Protein AF-A0A7G8IX98-F1 (afdb_monomer_lite)

Foldseek 3Di:
DKDKDWDWDDDVPDPDIDTGIDIWDWDQDPVNPFIWTWDFPQDPVNPDTDTDTHGDDDPDD

pLDDT: mean 86.0, std 9.79, range [50.41, 96.38]

Structure (mmCIF, N/CA/C/O backbone):
data_AF-A0A7G8IX98-F1
#
_entry.id   AF-A0A7G8IX98-F1
#
loop_
_atom_site.group_PDB
_atom_site.id
_atom_site.type_symbol
_atom_site.label_atom_id
_atom_site.label_alt_id
_atom_site.label_comp_id
_atom_site.label_asym_id
_atom_site.label_entity_id
_atom_site.label_seq_id
_atom_site.pdbx_PDB_ins_code
_atom_site.Cartn_x
_atom_site.Cartn_y
_atom_site.Cartn_z
_atom_site.occupancy
_atom_site.B_iso_or_equiv
_atom_site.auth_seq_id
_atom_site.auth_comp_id
_atom_site.auth_asym_id
_atom_site.auth_atom_id
_atom_site.pdbx_PDB_model_num
ATOM 1 N N . MET A 1 1 ? -6.901 -6.023 8.415 1.00 91.12 1 MET A N 1
ATOM 2 C CA . MET A 1 1 ? -6.502 -7.061 7.441 1.00 91.12 1 MET A CA 1
ATOM 3 C C . MET A 1 1 ? -5.026 -6.896 7.157 1.00 91.12 1 MET A C 1
ATOM 5 O O . MET A 1 1 ? -4.586 -5.767 7.009 1.00 91.12 1 MET A O 1
ATOM 9 N N . HIS A 1 2 ? -4.282 -7.992 7.107 1.00 93.69 2 HIS A N 1
ATOM 10 C CA . HIS A 1 2 ? -2.858 -7.991 6.802 1.00 93.69 2 HIS A CA 1
ATOM 11 C C . HIS A 1 2 ? -2.665 -8.681 5.442 1.00 93.69 2 HIS A C 1
ATOM 13 O O . HIS A 1 2 ? -3.077 -9.827 5.278 1.00 93.69 2 HIS A O 1
ATOM 19 N N . LEU A 1 3 ? -2.136 -7.953 4.460 1.00 93.19 3 LEU A N 1
ATOM 20 C CA . LEU A 1 3 ? -1.872 -8.419 3.101 1.00 93.19 3 LEU A CA 1
ATOM 21 C C . LEU A 1 3 ? -0.366 -8.475 2.871 1.00 93.19 3 LEU A C 1
ATOM 23 O O . LEU A 1 3 ? 0.323 -7.470 3.012 1.00 93.19 3 LEU A O 1
ATOM 27 N N . ILE A 1 4 ? 0.111 -9.634 2.443 1.00 96.06 4 ILE A N 1
ATOM 28 C CA . ILE A 1 4 ? 1.489 -9.842 2.012 1.00 96.06 4 ILE A CA 1
ATOM 29 C C . ILE A 1 4 ? 1.480 -10.300 0.567 1.00 96.06 4 ILE 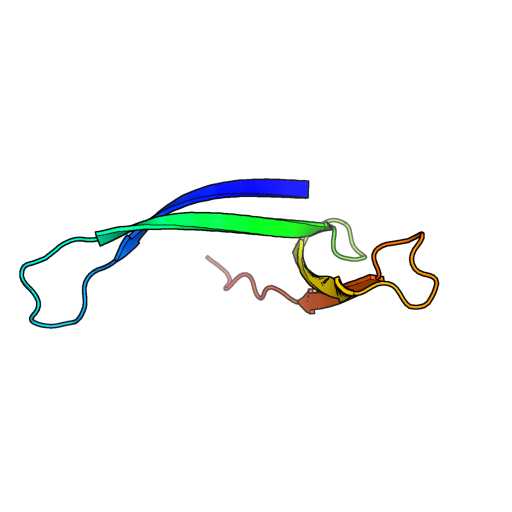A C 1
ATOM 31 O O . ILE A 1 4 ? 0.582 -11.028 0.135 1.00 96.06 4 ILE A O 1
ATOM 35 N N . GLY A 1 5 ? 2.481 -9.886 -0.189 1.00 94.50 5 GLY A N 1
ATOM 36 C CA . GLY A 1 5 ? 2.580 -10.293 -1.574 1.00 94.50 5 GLY A CA 1
ATOM 37 C C . GLY A 1 5 ? 3.876 -9.852 -2.206 1.00 94.50 5 GLY A C 1
ATOM 38 O O . GLY A 1 5 ? 4.825 -9.439 -1.537 1.00 94.50 5 GLY A O 1
ATOM 39 N N . ARG A 1 6 ? 3.914 -9.987 -3.525 1.00 95.88 6 ARG A N 1
ATOM 40 C CA . ARG A 1 6 ? 5.045 -9.583 -4.343 1.00 95.88 6 ARG A CA 1
ATOM 41 C C . ARG A 1 6 ? 4.527 -8.866 -5.574 1.00 95.88 6 ARG A C 1
ATOM 43 O O . ARG A 1 6 ? 3.445 -9.189 -6.065 1.00 95.88 6 ARG A O 1
ATOM 50 N N . PHE A 1 7 ? 5.273 -7.876 -6.032 1.00 91.62 7 PHE A N 1
ATOM 51 C CA . PHE A 1 7 ? 4.965 -7.149 -7.246 1.00 91.62 7 PHE A CA 1
ATOM 52 C C . PHE A 1 7 ? 6.215 -7.014 -8.095 1.00 91.62 7 PHE A C 1
ATOM 54 O O . PHE A 1 7 ? 7.326 -6.799 -7.608 1.00 91.62 7 PHE A O 1
ATOM 61 N N . ASP A 1 8 ? 5.990 -7.113 -9.391 1.00 91.44 8 ASP A N 1
ATOM 62 C CA . ASP A 1 8 ? 7.004 -6.856 -10.381 1.00 91.44 8 ASP A CA 1
ATOM 63 C C . ASP A 1 8 ? 7.020 -5.368 -10.709 1.00 91.44 8 ASP A C 1
ATOM 65 O O . ASP A 1 8 ? 6.001 -4.814 -11.130 1.00 91.44 8 ASP A O 1
ATOM 69 N N . TRP A 1 9 ? 8.173 -4.722 -10.589 1.00 86.69 9 TRP A N 1
ATOM 70 C CA . TRP A 1 9 ? 8.348 -3.374 -11.117 1.00 86.69 9 TRP A CA 1
ATOM 71 C C . TRP A 1 9 ? 9.546 -3.295 -12.052 1.00 86.69 9 TRP A C 1
ATOM 73 O O . TRP A 1 9 ? 10.464 -4.120 -12.034 1.00 86.69 9 TRP A O 1
ATOM 83 N N . ARG A 1 10 ? 9.481 -2.297 -12.930 1.00 89.25 10 ARG A N 1
ATOM 84 C CA . ARG A 1 10 ? 10.502 -1.995 -13.925 1.00 89.25 10 ARG A CA 1
ATOM 85 C C . ARG A 1 10 ? 10.521 -0.493 -14.149 1.00 89.25 10 ARG A C 1
ATOM 87 O O . ARG A 1 10 ? 9.470 0.090 -14.422 1.00 89.25 10 ARG A O 1
ATOM 94 N N . LEU A 1 11 ? 11.696 0.125 -14.069 1.00 84.62 11 LEU A N 1
ATOM 95 C CA . LEU A 1 11 ? 11.837 1.521 -14.475 1.00 84.62 11 LEU A CA 1
ATOM 96 C C . LEU A 1 11 ? 11.631 1.648 -15.989 1.00 84.62 11 LEU A C 1
ATOM 98 O O . LEU A 1 11 ? 12.031 0.755 -16.743 1.00 84.62 11 LEU A O 1
ATOM 102 N N . PRO A 1 12 ? 11.031 2.747 -16.470 1.00 88.56 12 PRO A N 1
ATOM 103 C CA . PRO A 1 12 ? 10.993 3.026 -17.898 1.00 88.56 12 PRO A CA 1
ATOM 104 C C . PRO A 1 12 ? 12.407 2.972 -18.500 1.00 88.56 12 PRO A C 1
ATOM 106 O O . PRO A 1 12 ? 13.299 3.687 -18.056 1.00 88.56 12 PRO A O 1
ATOM 109 N N . GLY A 1 13 ? 12.608 2.113 -19.504 1.00 88.00 13 GLY A N 1
ATOM 110 C CA . GLY A 1 13 ? 13.894 1.940 -20.191 1.00 88.00 13 GLY A CA 1
ATOM 111 C C . GLY A 1 13 ? 14.854 0.917 -19.573 1.00 88.00 13 GLY A C 1
ATOM 112 O O . GLY A 1 13 ? 15.867 0.615 -20.198 1.00 88.00 13 GLY A O 1
ATOM 113 N N . ASP A 1 14 ? 14.542 0.346 -18.407 1.00 87.44 14 ASP A N 1
ATOM 114 C CA . ASP A 1 14 ? 15.365 -0.704 -17.801 1.00 87.44 14 ASP A CA 1
ATOM 115 C C . ASP A 1 14 ? 14.972 -2.094 -18.333 1.00 87.44 14 ASP A C 1
ATOM 117 O O . ASP A 1 14 ? 13.793 -2.388 -18.553 1.00 87.44 14 ASP A O 1
ATOM 121 N N . ALA A 1 15 ? 15.963 -2.956 -18.559 1.00 80.88 15 ALA A N 1
ATOM 122 C CA . ALA A 1 15 ? 15.758 -4.346 -18.963 1.00 80.88 15 ALA A CA 1
ATOM 123 C C . ALA A 1 15 ? 15.481 -5.259 -17.760 1.00 80.88 15 ALA A C 1
ATOM 125 O O . ALA A 1 15 ? 14.927 -6.349 -17.926 1.00 80.88 15 ALA A O 1
ATOM 126 N N . ILE A 1 16 ? 15.858 -4.828 -16.554 1.00 81.75 16 ILE A N 1
ATOM 127 C CA . ILE A 1 16 ? 15.733 -5.631 -15.343 1.00 81.75 16 ILE A CA 1
ATOM 128 C C . ILE A 1 16 ? 14.313 -5.512 -14.789 1.00 81.75 16 ILE A C 1
ATOM 130 O O . ILE A 1 16 ? 13.812 -4.428 -14.499 1.00 81.75 16 ILE A O 1
ATOM 134 N N . LYS A 1 17 ? 13.668 -6.666 -14.619 1.00 84.31 17 LYS A N 1
ATOM 135 C CA . LYS A 1 17 ? 12.400 -6.805 -13.906 1.00 84.31 17 LYS A CA 1
ATOM 136 C C . LYS A 1 17 ? 12.709 -7.215 -12.469 1.00 84.31 17 LYS A C 1
ATOM 138 O O . LYS A 1 17 ? 13.361 -8.238 -12.263 1.00 84.31 17 LYS A O 1
ATOM 143 N N . VAL A 1 18 ? 12.272 -6.420 -11.496 1.00 88.69 18 VAL A N 1
ATOM 144 C CA . VAL A 1 18 ? 12.558 -6.669 -10.079 1.00 88.69 18 VAL A CA 1
ATOM 145 C C . VAL A 1 18 ? 11.299 -7.173 -9.387 1.00 88.69 18 VAL A C 1
ATOM 147 O O . VAL A 1 18 ? 10.298 -6.463 -9.304 1.00 88.69 18 VAL A O 1
ATOM 150 N N . ASP A 1 19 ? 11.381 -8.391 -8.861 1.00 91.56 19 ASP A N 1
ATOM 151 C CA . ASP A 1 19 ? 10.338 -9.012 -8.047 1.00 91.56 19 ASP A CA 1
ATOM 152 C C . ASP A 1 19 ? 10.500 -8.576 -6.580 1.00 91.56 19 ASP A C 1
ATOM 154 O O . ASP A 1 19 ? 11.416 -9.014 -5.875 1.00 91.56 19 ASP A O 1
ATOM 158 N N . SER A 1 20 ? 9.643 -7.657 -6.132 1.00 93.50 20 SER A N 1
ATOM 159 C CA . SER A 1 20 ? 9.753 -6.997 -4.827 1.00 93.50 20 SER A CA 1
ATOM 160 C C . SER A 1 20 ? 8.640 -7.428 -3.875 1.00 93.50 20 SER A C 1
ATOM 162 O O . SER A 1 20 ? 7.472 -7.427 -4.266 1.00 93.50 20 SER A O 1
ATOM 164 N N . PRO A 1 21 ? 8.957 -7.776 -2.614 1.00 96.38 21 PRO A N 1
ATOM 165 C CA . PRO A 1 21 ? 7.934 -8.058 -1.617 1.00 96.38 21 PRO A CA 1
ATOM 166 C C . PRO A 1 21 ? 7.204 -6.780 -1.186 1.00 96.38 21 PRO A C 1
ATOM 168 O O . PRO A 1 21 ? 7.771 -5.687 -1.214 1.00 96.38 21 PRO A O 1
ATOM 171 N N . PHE A 1 22 ? 5.966 -6.935 -0.720 1.00 93.69 22 PHE A N 1
ATOM 172 C CA . PHE A 1 22 ? 5.231 -5.900 -0.001 1.00 93.6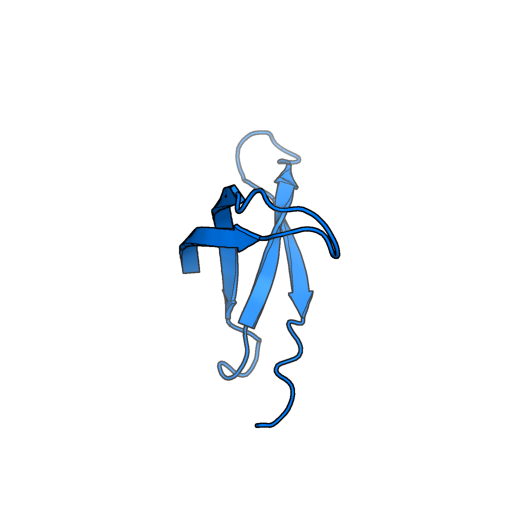9 22 PHE A CA 1
ATOM 173 C C . PHE A 1 22 ? 4.475 -6.483 1.199 1.00 93.69 22 PHE A C 1
ATOM 175 O O . PHE A 1 22 ? 4.079 -7.652 1.199 1.00 93.69 22 PHE A O 1
ATOM 182 N N . GLU A 1 23 ? 4.228 -5.625 2.184 1.00 94.75 23 GLU A N 1
ATOM 183 C CA . GLU A 1 23 ? 3.408 -5.884 3.366 1.00 94.75 23 GLU A CA 1
ATOM 184 C C . GLU A 1 23 ? 2.490 -4.672 3.588 1.00 94.75 23 GLU A C 1
ATOM 186 O O . GLU A 1 23 ? 2.955 -3.532 3.588 1.00 94.75 23 GLU A O 1
ATOM 191 N N . LEU A 1 24 ? 1.182 -4.899 3.718 1.00 93.00 24 LEU A N 1
ATOM 192 C CA . LEU A 1 24 ? 0.168 -3.859 3.899 1.00 93.00 24 LEU A CA 1
ATOM 193 C C . LEU A 1 24 ? -0.787 -4.217 5.038 1.00 93.00 24 LEU A C 1
ATOM 195 O O . LEU A 1 24 ? -1.330 -5.323 5.097 1.00 93.00 24 LEU A O 1
ATOM 199 N N . PHE A 1 25 ? -1.095 -3.231 5.876 1.00 93.12 25 PHE A N 1
ATOM 200 C CA . PHE A 1 25 ? -2.148 -3.318 6.881 1.00 93.12 25 PHE A CA 1
ATOM 201 C C . PHE A 1 25 ? -3.326 -2.460 6.434 1.00 93.12 25 PHE A C 1
ATOM 203 O O . PHE A 1 25 ? -3.174 -1.275 6.158 1.00 93.12 25 PHE A O 1
ATOM 210 N N . LEU A 1 26 ? -4.507 -3.064 6.336 1.00 92.94 26 LEU A N 1
ATOM 211 C CA . LEU A 1 26 ? -5.733 -2.390 5.922 1.00 92.94 26 LEU A CA 1
ATOM 212 C C . LEU A 1 26 ? -6.772 -2.405 7.038 1.00 92.94 26 LEU A C 1
ATOM 214 O O . LEU A 1 26 ? -7.076 -3.453 7.615 1.00 92.94 26 LEU A O 1
ATOM 218 N N . GLU A 1 27 ? -7.379 -1.255 7.278 1.00 92.56 27 GLU A N 1
ATOM 219 C CA . GLU A 1 27 ? -8.533 -1.087 8.152 1.00 92.56 27 GLU A CA 1
ATOM 220 C C . GLU A 1 27 ? -9.806 -0.967 7.307 1.00 92.56 27 GLU A C 1
ATOM 222 O O . GLU A 1 27 ? -9.800 -0.376 6.224 1.00 92.56 27 GLU A O 1
ATOM 227 N N . ARG A 1 28 ? -10.914 -1.550 7.773 1.00 90.88 28 ARG A N 1
ATOM 228 C CA . ARG A 1 28 ? -12.200 -1.390 7.091 1.00 90.88 28 ARG A CA 1
ATOM 229 C C . ARG A 1 28 ? -12.679 0.051 7.284 1.00 90.88 28 ARG A C 1
ATOM 231 O O . ARG A 1 28 ? -12.714 0.536 8.406 1.00 90.88 28 ARG A O 1
ATOM 238 N N . GLY A 1 29 ? -13.066 0.727 6.204 1.00 87.81 29 GLY A N 1
ATOM 239 C CA . GLY A 1 29 ? -13.632 2.074 6.298 1.00 87.81 29 GLY A CA 1
ATOM 240 C C . GLY A 1 29 ? -14.942 2.096 7.093 1.00 87.81 29 GLY A C 1
ATOM 241 O O . GLY A 1 29 ? -15.626 1.079 7.185 1.00 87.81 29 GLY A O 1
ATOM 242 N N . GLU A 1 30 ? -15.320 3.267 7.613 1.00 86.25 30 GLU A N 1
ATOM 243 C CA . GLU A 1 30 ? -16.434 3.455 8.565 1.00 86.25 30 GLU A CA 1
ATOM 244 C C . GLU A 1 30 ? -17.765 2.839 8.112 1.00 86.25 30 GLU A C 1
ATOM 246 O O . GLU A 1 30 ? -18.479 2.229 8.901 1.00 86.25 30 GLU A O 1
ATOM 251 N N . ARG A 1 31 ? -18.094 2.947 6.818 1.00 86.12 31 ARG A N 1
ATOM 252 C CA . ARG A 1 31 ? -19.329 2.378 6.245 1.00 86.12 31 ARG A CA 1
ATOM 253 C C . ARG A 1 31 ? -19.214 0.900 5.876 1.00 86.12 31 ARG A C 1
ATOM 255 O O . ARG A 1 31 ? -20.124 0.352 5.262 1.00 86.12 31 ARG A O 1
ATOM 262 N N . GLY A 1 32 ? -18.083 0.262 6.160 1.00 85.19 32 GLY A N 1
ATOM 263 C CA . GLY A 1 32 ? -17.859 -1.138 5.830 1.00 85.19 32 GLY A CA 1
ATOM 264 C C . GLY A 1 32 ? -17.787 -1.418 4.329 1.00 85.19 32 GLY A C 1
ATOM 265 O O . GLY A 1 32 ? -17.988 -2.563 3.945 1.00 85.19 32 GLY A O 1
ATOM 266 N N . GLN A 1 33 ? -17.544 -0.410 3.484 1.00 85.00 33 GLN A N 1
ATOM 267 C CA . GLN A 1 33 ? -17.564 -0.515 2.012 1.00 85.00 33 GLN A CA 1
ATOM 268 C C . GLN A 1 33 ? -16.246 -0.100 1.348 1.00 85.00 33 GLN A C 1
ATOM 270 O O . GLN A 1 33 ? -16.062 -0.323 0.158 1.00 85.00 33 GLN A O 1
ATOM 275 N N . SER A 1 34 ? -15.311 0.457 2.113 1.00 88.19 34 SER A N 1
ATOM 276 C CA . SER A 1 34 ? -13.989 0.866 1.641 1.00 88.19 34 SER A CA 1
ATOM 277 C C . SER A 1 34 ? -12.898 0.296 2.543 1.00 88.19 34 SER A C 1
ATOM 279 O O . SER A 1 34 ? -13.177 -0.358 3.556 1.00 88.19 34 SER A O 1
ATOM 281 N N . TRP A 1 35 ? -11.649 0.529 2.159 1.00 90.81 35 TRP A N 1
ATOM 282 C CA . TRP A 1 35 ? -10.474 0.208 2.957 1.00 90.81 35 TRP A CA 1
ATOM 283 C C . TRP A 1 35 ? -9.663 1.477 3.207 1.00 90.81 35 TRP A C 1
ATOM 285 O O . TRP A 1 35 ? -9.658 2.400 2.393 1.00 90.81 35 TRP A O 1
ATOM 295 N N . ARG A 1 36 ? -8.986 1.521 4.348 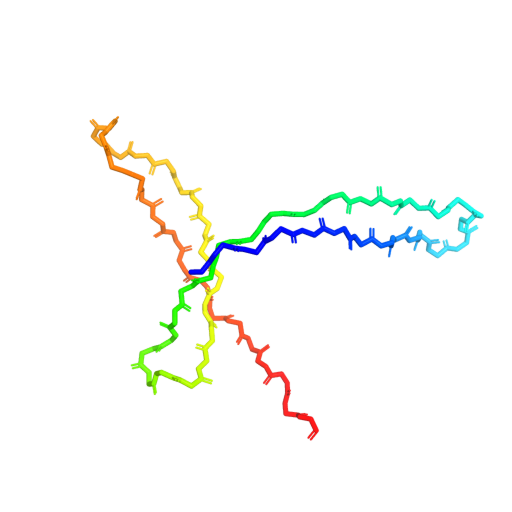1.00 92.75 36 ARG A N 1
ATOM 296 C CA . ARG A 1 36 ? -8.016 2.551 4.711 1.00 92.75 36 ARG A CA 1
ATOM 297 C C . ARG A 1 36 ? -6.659 1.878 4.857 1.00 92.75 36 ARG A C 1
ATOM 299 O O . ARG A 1 36 ? -6.577 0.804 5.453 1.00 92.75 36 ARG A O 1
ATOM 306 N N . LEU A 1 37 ? -5.612 2.484 4.310 1.00 93.19 37 LEU A N 1
ATOM 307 C CA . LEU A 1 37 ? -4.241 2.028 4.522 1.00 93.19 37 LEU A CA 1
ATOM 308 C C . LEU A 1 37 ? -3.812 2.417 5.933 1.00 93.19 37 LEU A C 1
ATOM 310 O O . LEU A 1 37 ? -3.886 3.594 6.270 1.00 93.19 37 LEU A O 1
ATOM 314 N N . ALA A 1 38 ? -3.360 1.456 6.729 1.00 93.81 38 ALA A N 1
ATOM 315 C CA . ALA A 1 38 ? -2.846 1.668 8.072 1.00 93.81 38 ALA A CA 1
ATOM 316 C C . ALA A 1 38 ? -1.315 1.575 8.058 1.00 93.81 38 ALA A C 1
ATOM 318 O O . ALA A 1 38 ? -0.748 0.559 7.654 1.00 93.81 38 ALA A O 1
ATOM 319 N N . LEU A 1 39 ? -0.648 2.638 8.504 1.00 91.50 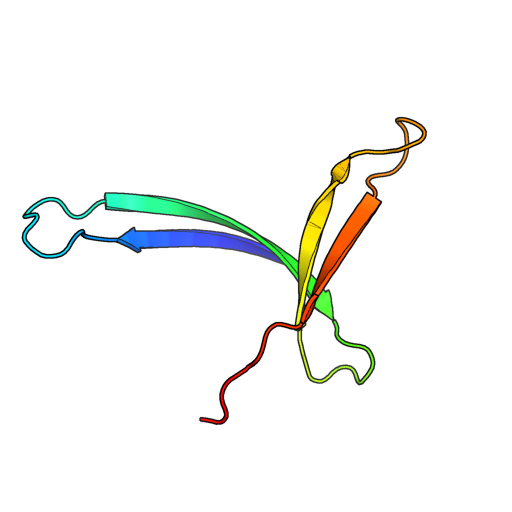39 LEU A N 1
ATOM 320 C CA . LEU A 1 39 ? 0.801 2.674 8.678 1.00 91.50 39 LEU A CA 1
ATOM 321 C C . LEU A 1 39 ? 1.143 2.638 10.171 1.00 91.50 39 LEU A C 1
ATOM 323 O O . LEU A 1 39 ? 0.532 3.389 10.939 1.00 91.50 39 LEU A O 1
ATOM 327 N N . PRO A 1 40 ? 2.109 1.805 10.596 1.00 89.69 40 PRO A N 1
ATOM 328 C CA . PRO A 1 40 ? 2.564 1.801 11.977 1.00 89.69 40 PRO A CA 1
ATOM 329 C C . PRO A 1 40 ? 3.316 3.108 12.264 1.00 89.69 40 PRO A C 1
ATOM 331 O O . PRO A 1 40 ? 4.285 3.429 11.578 1.00 89.69 40 PRO A O 1
ATOM 334 N N . SER A 1 41 ? 2.888 3.870 13.272 1.00 88.75 41 SER A N 1
ATOM 335 C CA . SER A 1 41 ? 3.536 5.137 13.664 1.00 88.75 41 SER A CA 1
ATOM 336 C C . SER A 1 41 ? 4.428 5.015 14.901 1.00 88.75 41 SER A C 1
ATOM 338 O O . SER A 1 41 ? 4.864 6.020 15.451 1.00 88.75 41 SER A O 1
ATOM 340 N N . GLY A 1 42 ? 4.691 3.785 15.343 1.00 77.12 42 GLY A N 1
ATOM 341 C CA . GLY A 1 42 ? 5.297 3.499 16.646 1.00 77.12 42 GLY A CA 1
ATOM 342 C C . GLY A 1 42 ? 4.266 3.426 17.776 1.00 77.12 42 GLY A C 1
ATOM 343 O O . GLY A 1 42 ? 3.071 3.597 17.552 1.00 77.12 42 GLY A O 1
ATOM 344 N N . SER A 1 43 ? 4.732 3.086 18.973 1.00 78.31 43 SER A N 1
ATOM 345 C CA . SER A 1 43 ? 3.924 2.970 20.188 1.00 78.31 43 SER A CA 1
ATOM 346 C C . SER A 1 43 ? 4.318 4.084 21.151 1.00 78.31 43 SER A C 1
ATOM 348 O O . SER A 1 43 ? 5.509 4.241 21.415 1.00 78.31 43 SER A O 1
ATOM 350 N N . ASP A 1 44 ? 3.347 4.822 21.687 1.00 73.38 44 ASP A N 1
ATOM 351 C CA . ASP A 1 44 ? 3.627 5.879 22.671 1.00 73.38 44 ASP A CA 1
ATOM 352 C C . ASP A 1 44 ? 4.015 5.306 24.045 1.00 73.38 44 ASP A C 1
ATOM 354 O O . ASP A 1 44 ? 4.773 5.926 24.787 1.00 73.38 44 ASP A O 1
ATOM 358 N N . ASP A 1 45 ? 3.523 4.110 24.383 1.00 79.06 45 ASP A N 1
ATOM 359 C CA . ASP A 1 45 ? 3.727 3.456 25.683 1.00 79.06 45 ASP A CA 1
ATOM 360 C C . ASP A 1 45 ? 4.620 2.202 25.620 1.00 79.06 45 ASP A C 1
ATOM 362 O O . ASP A 1 45 ? 4.864 1.551 26.636 1.00 79.06 45 ASP A O 1
ATOM 366 N N . GLY A 1 46 ? 5.114 1.847 24.429 1.00 73.88 46 GLY A N 1
ATOM 367 C CA . GLY A 1 46 ? 5.929 0.655 24.177 1.00 73.88 46 GLY A CA 1
ATOM 368 C C . GLY A 1 46 ? 5.167 -0.675 24.238 1.00 73.88 46 GLY A C 1
ATOM 369 O O . GLY A 1 46 ? 5.776 -1.725 24.041 1.00 73.88 46 GLY A O 1
ATOM 370 N N . SER A 1 47 ? 3.858 -0.653 24.497 1.00 79.56 47 SER A N 1
ATOM 371 C CA . SER A 1 47 ? 3.013 -1.840 24.667 1.00 79.56 47 SER A CA 1
ATOM 372 C C . SER A 1 47 ? 2.017 -2.035 23.523 1.00 79.56 47 SER A C 1
ATOM 374 O O . SER A 1 47 ? 1.653 -3.168 23.207 1.00 79.56 47 SER A O 1
ATOM 376 N N . SER A 1 48 ? 1.604 -0.940 22.876 1.00 80.38 48 SER A N 1
ATOM 377 C CA . SER A 1 48 ? 0.528 -0.939 21.883 1.00 80.38 48 SER A CA 1
ATOM 378 C C . SER A 1 48 ? 0.935 -0.207 20.608 1.00 80.38 48 SER A C 1
ATOM 380 O O . SER A 1 48 ? 1.256 0.978 20.643 1.00 80.38 48 SER A O 1
ATOM 382 N N . GLN A 1 49 ? 0.907 -0.893 19.462 1.00 84.31 49 GLN A N 1
ATOM 383 C CA . GLN A 1 49 ? 1.187 -0.275 18.162 1.00 84.31 49 GLN A CA 1
ATOM 384 C C . GLN A 1 49 ? 0.111 0.763 17.818 1.00 84.31 49 GLN A C 1
ATOM 386 O O . GLN A 1 49 ? -1.059 0.409 17.658 1.00 84.31 49 GLN A O 1
ATOM 391 N N . THR A 1 50 ? 0.517 2.019 17.629 1.00 88.94 50 THR A N 1
ATOM 392 C CA . THR A 1 50 ? -0.356 3.077 17.111 1.00 88.94 50 THR A C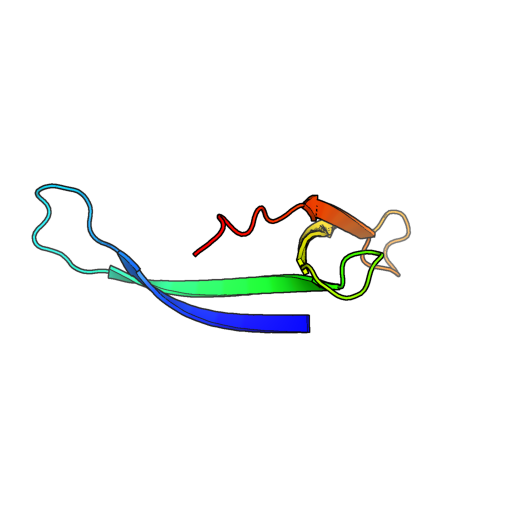A 1
ATOM 393 C C . THR A 1 50 ? -0.341 3.067 15.583 1.00 88.94 50 THR A C 1
ATOM 395 O O . THR A 1 50 ? 0.667 2.720 14.953 1.00 88.94 50 THR A O 1
ATOM 398 N N . TRP A 1 51 ? -1.472 3.432 14.979 1.00 91.19 51 TRP A N 1
ATOM 399 C CA . TRP A 1 51 ? -1.681 3.395 13.534 1.00 91.19 51 TRP A CA 1
ATOM 400 C C . TRP A 1 51 ? -2.162 4.744 13.016 1.00 91.19 51 TRP A C 1
ATOM 402 O O . TRP A 1 51 ? -3.063 5.354 13.589 1.00 91.19 51 TRP A O 1
ATOM 412 N N . ILE A 1 52 ? -1.610 5.174 11.884 1.00 92.06 52 ILE A N 1
ATOM 413 C CA . ILE A 1 52 ? -2.134 6.300 11.108 1.00 92.06 52 ILE A CA 1
ATOM 414 C C . ILE A 1 52 ? -2.859 5.724 9.897 1.00 92.06 52 ILE A C 1
ATOM 416 O O . ILE A 1 52 ? -2.280 4.915 9.168 1.00 92.06 52 ILE A O 1
ATOM 420 N N . THR A 1 53 ? -4.113 6.131 9.676 1.00 92.19 53 THR A N 1
ATOM 421 C CA . THR A 1 53 ? -4.930 5.590 8.583 1.00 92.19 53 THR A CA 1
ATOM 422 C C . THR A 1 53 ? -5.242 6.616 7.500 1.00 92.19 53 THR A C 1
ATOM 424 O O . THR A 1 53 ? -5.745 7.707 7.770 1.00 92.19 53 THR A O 1
ATOM 427 N N . TYR A 1 54 ? -5.003 6.228 6.248 1.00 90.12 54 TYR A N 1
ATOM 428 C CA . TYR A 1 54 ? -5.243 7.041 5.057 1.00 90.12 54 TYR A CA 1
ATOM 429 C C . TYR A 1 54 ? -6.380 6.444 4.223 1.00 90.12 54 TYR A C 1
ATOM 431 O O . TYR A 1 54 ? -6.429 5.221 4.057 1.00 90.12 54 TYR A O 1
ATOM 439 N N . PRO A 1 55 ? -7.299 7.259 3.678 1.00 86.25 55 PRO A N 1
ATOM 440 C CA . PRO A 1 55 ? -8.320 6.754 2.771 1.00 86.25 55 PRO A CA 1
ATOM 441 C C . PRO A 1 55 ? -7.660 6.202 1.502 1.00 86.25 55 PRO A C 1
ATOM 443 O O . PRO A 1 55 ? -6.884 6.898 0.852 1.00 86.25 55 PRO A O 1
ATOM 446 N N . LEU A 1 56 ? -7.983 4.959 1.134 1.00 82.94 56 LEU A N 1
ATOM 447 C CA . LEU A 1 56 ? -7.662 4.446 -0.194 1.00 82.94 56 LEU A CA 1
ATOM 448 C C . LEU A 1 56 ? -8.820 4.815 -1.114 1.00 82.94 56 LEU A C 1
ATOM 450 O O . LEU A 1 56 ? -9.920 4.271 -0.985 1.00 82.94 56 LEU A O 1
ATOM 454 N N . ALA A 1 57 ? -8.584 5.772 -2.010 1.00 70.94 57 ALA A N 1
ATOM 455 C CA . ALA A 1 57 ? -9.510 6.020 -3.100 1.00 70.94 57 ALA A CA 1
ATOM 456 C C . ALA A 1 57 ? -9.547 4.761 -3.972 1.00 70.94 57 ALA A C 1
ATOM 458 O O . ALA A 1 57 ? -8.518 4.295 -4.457 1.00 70.94 57 ALA A O 1
ATOM 459 N N . ILE A 1 58 ? -10.734 4.184 -4.113 1.00 65.00 58 ILE A N 1
ATOM 460 C CA . ILE A 1 58 ? -10.989 3.188 -5.142 1.00 65.00 58 ILE A CA 1
ATOM 461 C C . ILE A 1 58 ? -11.535 4.022 -6.292 1.00 65.00 58 ILE A C 1
ATOM 463 O O . ILE A 1 58 ? -12.637 4.561 -6.164 1.00 65.00 58 ILE A O 1
ATOM 467 N N . ASP A 1 59 ? -10.746 4.216 -7.349 1.00 56.69 59 ASP A N 1
ATOM 468 C CA . ASP A 1 59 ? -11.294 4.824 -8.560 1.00 56.69 59 ASP A CA 1
ATOM 469 C C . ASP A 1 59 ? -12.489 3.972 -9.015 1.00 56.69 59 ASP A C 1
ATOM 471 O O . ASP A 1 59 ? -12.410 2.736 -8.974 1.00 56.69 59 ASP A O 1
ATOM 475 N N . PRO A 1 60 ? -13.626 4.592 -9.373 1.00 54.22 60 PRO A N 1
ATOM 476 C CA . PRO A 1 60 ? -14.753 3.843 -9.900 1.00 54.22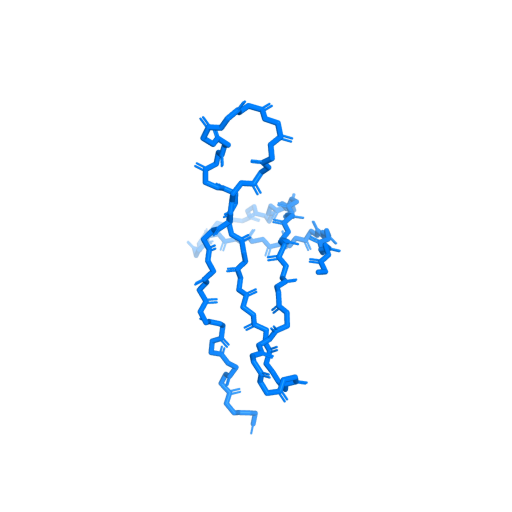 60 PRO A CA 1
ATOM 477 C C . PRO A 1 60 ? -14.314 3.118 -11.181 1.00 54.22 60 PRO A C 1
ATOM 479 O O . PRO A 1 60 ? -13.711 3.728 -12.064 1.00 54.22 60 PRO A O 1
ATOM 482 N N . ALA A 1 61 ? -14.582 1.809 -11.219 1.00 50.41 61 ALA A N 1
ATOM 483 C CA . ALA A 1 61 ? -14.311 0.924 -12.351 1.00 50.41 61 ALA A CA 1
ATOM 484 C C . ALA A 1 61 ? -15.161 1.261 -13.584 1.00 50.41 61 ALA A C 1
ATOM 486 O O . ALA A 1 61 ? -16.304 1.743 -13.399 1.00 50.41 61 ALA A O 1
#

Radius of gyration: 15.77 Å; chains: 1; bounding box: 35×17×46 Å

Sequence (61 aa):
MHLIGRFDWRLPGDAIKVDSPFELFLERGERGQSWRLALPSGSDDGSSQTWITYPLAIDPA

Secondary structure (DSSP, 8-state):
-EEEEEEEE--TT----EEEEEEEEEEEPTTSSSEEEEEE---SSSSS--EEEEE------